Protein AF-A0A3P0N8F4-F1 (afdb_monomer_lite)

Secondary structure (DSSP, 8-state):
----------TTSTTS-GGGHHHHHTT--HHHHHHHHHHHHHHHH-SSEEEEE--HHHHHT-EEEE-------TT--S--SEEEEEEEEEEETTT--EEEEEEEEEEETTEEEEEEEEEPP--

pLDDT: mean 82.29, std 19.04, range [36.44, 97.0]

Structure (mmCIF, N/CA/C/O backbone):
data_AF-A0A3P0N8F4-F1
#
_entry.id   AF-A0A3P0N8F4-F1
#
loop_
_atom_site.group_PDB
_atom_site.id
_atom_site.type_symbol
_atom_site.label_atom_id
_atom_site.label_alt_id
_atom_site.label_comp_id
_atom_site.label_asym_id
_atom_site.label_entity_id
_atom_site.label_seq_id
_atom_site.pdbx_PDB_ins_code
_atom_site.Cartn_x
_atom_site.Cartn_y
_atom_site.Cartn_z
_atom_site.occupancy
_atom_site.B_iso_or_equiv
_atom_site.auth_seq_id
_atom_site.auth_comp_id
_atom_site.auth_asym_id
_atom_site.auth_atom_id
_atom_site.pdbx_PDB_model_num
ATOM 1 N N . MET A 1 1 ? -10.250 -33.579 39.346 1.00 36.44 1 MET A N 1
ATOM 2 C CA . MET A 1 1 ? -10.912 -32.294 39.031 1.00 36.44 1 MET A CA 1
ATOM 3 C C . MET A 1 1 ? -9.837 -31.348 38.508 1.00 36.44 1 MET A C 1
ATOM 5 O O . MET A 1 1 ? -9.049 -30.856 39.301 1.00 36.44 1 MET A O 1
ATOM 9 N N . LEU A 1 2 ? -9.708 -31.195 37.187 1.00 43.56 2 LEU A N 1
ATOM 10 C CA . LEU A 1 2 ? -8.734 -30.290 36.560 1.00 43.56 2 LEU A CA 1
ATOM 11 C C . LEU A 1 2 ? -9.508 -29.105 35.980 1.00 43.56 2 LEU A C 1
ATOM 13 O O . LEU A 1 2 ? -10.280 -29.264 35.038 1.00 43.56 2 LEU A O 1
ATOM 17 N N . LEU A 1 3 ? -9.351 -27.941 36.608 1.00 41.97 3 LEU A N 1
ATOM 18 C CA . LEU A 1 3 ? -9.922 -26.673 36.163 1.00 41.97 3 LEU A CA 1
ATOM 19 C C . LEU A 1 3 ? -9.093 -26.149 34.985 1.00 41.97 3 LEU A C 1
ATOM 21 O O . LEU A 1 3 ? -7.984 -25.655 35.173 1.00 41.97 3 LEU A O 1
ATOM 25 N N . PHE A 1 4 ? -9.632 -26.247 33.770 1.00 49.84 4 PHE A N 1
ATOM 26 C CA . PHE A 1 4 ? -9.101 -25.520 32.620 1.00 49.84 4 PHE A CA 1
ATOM 27 C C . PHE A 1 4 ? -9.556 -24.062 32.711 1.00 49.84 4 PHE A C 1
ATOM 29 O O . PHE A 1 4 ? -10.700 -23.729 32.405 1.00 49.84 4 PHE A O 1
ATOM 36 N N . ALA A 1 5 ? -8.656 -23.186 33.153 1.00 53.31 5 ALA A N 1
ATOM 37 C CA . ALA A 1 5 ? -8.848 -21.749 33.046 1.00 53.31 5 ALA A CA 1
ATOM 38 C C . ALA A 1 5 ? -8.688 -21.337 31.573 1.00 53.31 5 ALA A C 1
ATOM 40 O O . ALA A 1 5 ? -7.574 -21.201 31.066 1.00 53.31 5 ALA A O 1
ATOM 41 N N . TYR A 1 6 ? -9.807 -21.149 30.874 1.00 55.31 6 TYR A N 1
ATOM 42 C CA . TYR A 1 6 ? -9.820 -20.497 29.567 1.00 55.31 6 TYR A CA 1
ATOM 43 C C . TYR A 1 6 ? -9.608 -18.995 29.768 1.00 55.31 6 TYR A C 1
ATOM 45 O O . TYR A 1 6 ? -10.542 -18.249 30.054 1.00 55.31 6 TYR A O 1
ATOM 53 N N . ALA A 1 7 ? -8.364 -18.540 29.629 1.00 54.84 7 ALA A N 1
ATOM 54 C CA . ALA A 1 7 ? -8.082 -17.121 29.481 1.00 54.84 7 ALA A CA 1
ATOM 55 C C . ALA A 1 7 ? -8.557 -16.675 28.089 1.00 54.84 7 ALA A C 1
ATOM 57 O O . ALA A 1 7 ? -7.912 -16.959 27.080 1.00 54.84 7 ALA A O 1
ATOM 58 N N . ALA A 1 8 ? -9.692 -15.978 28.028 1.00 52.12 8 ALA A N 1
ATOM 59 C CA . ALA A 1 8 ? -10.103 -15.256 26.832 1.00 52.12 8 ALA A CA 1
ATOM 60 C C . ALA A 1 8 ? -9.140 -14.076 26.619 1.00 52.12 8 ALA A C 1
ATOM 62 O O . ALA A 1 8 ? -9.312 -12.999 27.190 1.00 52.12 8 ALA A O 1
ATOM 63 N N . ARG A 1 9 ? -8.081 -14.284 25.828 1.00 43.72 9 ARG A N 1
ATOM 64 C CA . ARG A 1 9 ? -7.256 -13.182 25.322 1.00 43.72 9 ARG A CA 1
ATOM 65 C C . ARG A 1 9 ? -8.093 -12.391 24.321 1.00 43.72 9 ARG A C 1
ATOM 67 O O . ARG A 1 9 ? -8.521 -12.926 23.304 1.00 43.72 9 ARG A O 1
ATOM 74 N N . SER A 1 10 ? -8.351 -11.123 24.634 1.00 41.72 10 SER A N 1
ATOM 75 C CA . SER A 1 10 ? -8.973 -10.182 23.704 1.00 41.72 10 SER A CA 1
ATOM 76 C C . SER A 1 10 ? -8.033 -9.973 22.513 1.00 41.72 10 SER A C 1
ATOM 78 O O . SER A 1 10 ? -6.971 -9.367 22.635 1.00 41.72 10 SER A O 1
ATOM 80 N N . SER A 1 11 ? -8.418 -10.520 21.365 1.00 51.50 11 SER A N 1
ATOM 81 C CA . SER A 1 11 ? -7.638 -10.685 20.132 1.00 51.50 11 SER A CA 1
ATOM 82 C C . SER A 1 11 ? -7.409 -9.393 19.330 1.00 51.50 11 SER A C 1
ATOM 84 O O . SER A 1 11 ? -7.201 -9.435 18.119 1.00 51.50 11 SER A O 1
ATOM 86 N N . ALA A 1 12 ? -7.457 -8.227 19.977 1.00 47.56 12 ALA A N 1
ATOM 87 C CA . ALA A 1 12 ? -7.131 -6.961 19.322 1.00 47.56 12 ALA A CA 1
ATOM 88 C C . ALA A 1 12 ? -5.614 -6.797 19.109 1.00 47.56 12 ALA A C 1
ATOM 90 O O . ALA A 1 12 ? -5.202 -6.166 18.138 1.00 47.56 12 ALA A O 1
ATOM 91 N N . ASP A 1 13 ? -4.800 -7.387 19.991 1.00 44.91 13 ASP A N 1
ATOM 92 C CA . ASP A 1 13 ? -3.338 -7.242 19.984 1.00 44.91 13 ASP A CA 1
ATOM 93 C C . ASP A 1 13 ? -2.628 -8.331 19.147 1.00 44.91 13 ASP A C 1
ATOM 95 O O . ASP A 1 13 ? -1.531 -8.107 18.647 1.00 44.91 13 ASP A O 1
ATOM 99 N N . ASP A 1 14 ? -3.295 -9.466 18.886 1.00 51.31 14 ASP A N 1
ATOM 100 C CA . ASP A 1 14 ? -2.809 -10.535 17.987 1.00 51.31 14 ASP A CA 1
ATOM 101 C C . ASP A 1 14 ? -3.002 -10.203 16.490 1.00 51.31 14 ASP A C 1
ATOM 103 O O . ASP A 1 14 ? -2.589 -10.957 15.609 1.00 51.31 14 ASP A O 1
ATOM 107 N N . ALA A 1 15 ? -3.650 -9.078 16.172 1.00 62.66 15 ALA A N 1
ATOM 108 C CA . ALA A 1 15 ? -3.966 -8.698 14.796 1.00 62.66 15 ALA A CA 1
ATOM 109 C C . ALA A 1 15 ? -2.795 -8.032 14.050 1.00 62.66 15 ALA A C 1
ATOM 111 O O . ALA A 1 15 ? -2.839 -7.942 12.822 1.00 62.66 15 ALA A O 1
ATOM 112 N N . ILE A 1 16 ? -1.778 -7.539 14.767 1.00 64.75 16 ILE A N 1
ATOM 113 C CA . ILE A 1 16 ? -0.636 -6.818 14.191 1.00 64.75 16 ILE A CA 1
ATOM 114 C C . ILE A 1 16 ? 0.594 -7.735 14.209 1.00 64.75 16 ILE A C 1
ATOM 116 O O . ILE A 1 16 ? 1.004 -8.149 15.292 1.00 64.75 16 ILE A O 1
ATOM 120 N N . PRO A 1 17 ? 1.230 -8.028 13.058 1.00 76.94 17 PRO A N 1
ATOM 121 C CA . PRO A 1 17 ? 2.432 -8.859 13.052 1.00 76.94 17 PRO A CA 1
ATOM 122 C C . PRO A 1 17 ? 3.578 -8.189 13.829 1.00 76.94 17 PRO A C 1
ATOM 124 O O . PRO A 1 17 ? 3.751 -6.970 13.737 1.00 76.94 17 PRO A O 1
ATOM 127 N N . ASP A 1 18 ? 4.366 -8.980 14.565 1.00 81.88 18 ASP A N 1
ATOM 128 C CA . ASP A 1 18 ? 5.356 -8.483 15.538 1.00 81.88 18 ASP A CA 1
ATOM 129 C C . ASP A 1 18 ? 6.338 -7.454 14.954 1.00 81.88 18 ASP A C 1
ATOM 131 O O . ASP A 1 18 ? 6.540 -6.394 15.556 1.00 81.88 18 ASP A O 1
ATOM 135 N N . ASP A 1 19 ? 6.848 -7.696 13.741 1.00 86.88 19 ASP A N 1
ATOM 136 C CA . ASP A 1 19 ? 7.768 -6.796 13.021 1.00 86.88 19 ASP A CA 1
ATOM 137 C C . ASP A 1 19 ? 7.201 -5.380 12.811 1.00 86.88 19 ASP A C 1
ATOM 139 O O . ASP A 1 19 ? 7.951 -4.422 12.624 1.00 86.88 19 ASP A O 1
ATOM 143 N N . TYR A 1 20 ? 5.878 -5.213 12.885 1.00 89.50 20 TYR A N 1
ATOM 144 C CA . TYR A 1 20 ? 5.192 -3.943 12.659 1.00 89.50 20 TYR A CA 1
ATOM 145 C C . TYR A 1 20 ? 4.589 -3.330 13.927 1.00 89.50 20 TYR A C 1
ATOM 147 O O . TYR A 1 20 ? 4.016 -2.240 13.857 1.00 89.50 20 TYR A O 1
ATOM 155 N N . ARG A 1 21 ? 4.737 -3.948 15.110 1.00 90.00 21 ARG A N 1
ATOM 156 C CA . ARG A 1 21 ? 4.195 -3.392 16.372 1.00 90.00 21 ARG A CA 1
ATOM 157 C C . ARG A 1 21 ? 4.757 -2.013 16.704 1.00 90.00 21 ARG A C 1
ATOM 159 O O . ARG A 1 21 ? 4.098 -1.211 17.365 1.00 90.00 21 ARG A O 1
ATOM 166 N N . TYR A 1 22 ? 5.949 -1.680 16.206 1.00 93.25 22 TYR A N 1
ATOM 167 C CA . TYR A 1 22 ? 6.504 -0.335 16.360 1.00 93.25 22 TYR A CA 1
ATOM 168 C C . TYR A 1 22 ? 5.642 0.748 15.693 1.00 93.25 22 TYR A C 1
ATOM 170 O O . TYR A 1 22 ? 5.548 1.849 16.233 1.00 93.25 22 TYR A O 1
ATOM 178 N N . LEU A 1 23 ? 4.957 0.431 14.590 1.00 94.88 23 LEU A N 1
ATOM 179 C CA . LEU A 1 23 ? 4.063 1.367 13.911 1.00 94.88 23 LEU A CA 1
ATOM 180 C C . LEU A 1 23 ? 2.864 1.738 14.792 1.00 94.88 23 LEU A C 1
ATOM 182 O O . LEU A 1 23 ? 2.418 2.885 14.774 1.00 94.88 23 LEU A O 1
ATOM 186 N N . ALA A 1 24 ? 2.382 0.802 15.616 1.00 93.50 24 ALA A N 1
ATOM 187 C CA . ALA A 1 24 ? 1.332 1.085 16.591 1.00 93.50 24 ALA A CA 1
ATOM 188 C C . ALA A 1 24 ? 1.815 2.077 17.663 1.00 93.50 24 ALA A C 1
ATOM 190 O O . ALA A 1 24 ? 1.083 3.000 18.013 1.00 93.50 24 ALA A O 1
ATOM 191 N N . ARG A 1 25 ? 3.076 1.962 18.114 1.00 94.19 25 ARG A N 1
ATOM 192 C CA . ARG A 1 25 ? 3.676 2.884 19.102 1.00 94.19 25 ARG A CA 1
ATOM 193 C C . ARG A 1 25 ? 3.768 4.328 18.608 1.00 94.19 25 ARG A C 1
ATOM 195 O O . ARG A 1 25 ? 3.725 5.246 19.418 1.00 94.19 25 ARG A O 1
ATOM 202 N N . ILE A 1 26 ? 3.865 4.536 17.295 1.00 94.62 26 ILE A N 1
ATOM 203 C CA . ILE A 1 26 ? 3.867 5.875 16.686 1.00 94.62 26 ILE A CA 1
ATOM 204 C C . ILE A 1 26 ? 2.479 6.314 16.188 1.00 94.62 26 ILE A C 1
ATOM 206 O O . ILE A 1 26 ? 2.381 7.300 15.467 1.00 94.62 26 ILE A O 1
ATOM 210 N N . ASN A 1 27 ? 1.403 5.630 16.594 1.00 95.38 27 ASN A N 1
ATOM 211 C CA . ASN A 1 27 ? 0.004 5.933 16.253 1.00 95.38 27 ASN A CA 1
ATOM 212 C C . ASN A 1 27 ? -0.384 5.716 14.779 1.00 95.38 27 ASN A C 1
ATOM 214 O O . ASN A 1 27 ? -1.325 6.340 14.274 1.00 95.38 27 ASN A O 1
ATOM 218 N N . VAL A 1 28 ? 0.284 4.807 14.065 1.00 95.62 28 VAL A N 1
ATOM 219 C CA . VAL A 1 28 ? -0.243 4.335 12.778 1.00 95.62 28 VAL A CA 1
ATOM 220 C C . VAL A 1 28 ? -1.483 3.481 13.039 1.00 95.62 28 VAL A C 1
ATOM 222 O O . VAL A 1 28 ? -1.499 2.598 13.892 1.00 95.62 28 VAL A O 1
ATOM 225 N N . ARG A 1 29 ? -2.551 3.737 12.278 1.00 94.06 29 ARG A N 1
ATOM 226 C CA . ARG A 1 29 ? -3.822 3.012 12.416 1.00 94.06 29 ARG A CA 1
ATOM 227 C C . ARG A 1 29 ? -3.624 1.513 12.126 1.00 94.06 29 ARG A C 1
ATOM 229 O O . ARG A 1 29 ? -3.050 1.211 11.081 1.00 94.06 29 ARG A O 1
ATOM 236 N N . PRO A 1 30 ? -4.196 0.581 12.914 1.00 92.56 30 PRO A N 1
ATOM 237 C CA . PRO A 1 30 ? -4.019 -0.864 12.705 1.00 92.56 30 PRO A CA 1
ATOM 238 C C . PRO A 1 30 ? -4.329 -1.345 11.279 1.00 92.56 30 PRO A C 1
ATOM 240 O O . PRO A 1 30 ? -3.564 -2.096 10.688 1.00 92.56 30 PRO A O 1
ATOM 243 N N . VAL A 1 31 ? -5.390 -0.820 10.656 1.00 92.12 31 VAL A N 1
ATOM 244 C CA . VAL A 1 31 ? -5.749 -1.150 9.262 1.00 92.12 31 VAL A CA 1
ATOM 245 C C . VAL A 1 31 ? -4.669 -0.752 8.241 1.00 92.12 31 VAL A C 1
ATOM 247 O O . VAL A 1 31 ? -4.529 -1.380 7.194 1.00 92.12 31 VAL A O 1
ATOM 250 N N . VAL A 1 32 ? -3.888 0.292 8.535 1.00 95.25 32 VAL A N 1
ATOM 251 C CA . VAL A 1 32 ? -2.745 0.709 7.713 1.00 95.25 32 VAL A CA 1
ATOM 252 C C . VAL A 1 32 ? -1.565 -0.226 7.953 1.00 95.25 32 VAL A C 1
ATOM 254 O O . VAL A 1 32 ? -0.917 -0.612 6.987 1.00 95.25 32 VAL A O 1
ATOM 257 N N . ILE A 1 33 ? -1.329 -0.633 9.202 1.00 95.12 33 ILE A N 1
ATOM 258 C CA . ILE A 1 33 ? -0.280 -1.597 9.555 1.00 95.12 33 ILE A CA 1
ATOM 259 C C . ILE A 1 33 ? -0.504 -2.925 8.822 1.00 95.12 33 ILE A C 1
ATOM 261 O O . ILE A 1 33 ? 0.389 -3.394 8.120 1.00 95.12 33 ILE A O 1
ATOM 265 N N . ASN A 1 34 ? -1.725 -3.461 8.879 1.00 93.56 34 ASN A N 1
ATOM 266 C CA . ASN A 1 34 ? -2.089 -4.697 8.182 1.00 93.56 34 ASN A CA 1
ATOM 267 C C . ASN A 1 34 ? -1.922 -4.565 6.663 1.00 93.56 34 ASN A C 1
ATOM 269 O O . ASN A 1 34 ? -1.439 -5.481 6.007 1.00 93.56 34 ASN A O 1
ATOM 273 N N . CYS A 1 35 ? -2.264 -3.402 6.101 1.00 94.88 35 CYS A N 1
ATOM 274 C CA . CYS A 1 35 ? -2.034 -3.120 4.687 1.00 94.88 35 CYS A CA 1
ATOM 275 C C . CYS A 1 35 ? -0.541 -3.151 4.318 1.00 94.88 35 CYS A C 1
ATOM 277 O O . CYS A 1 35 ? -0.188 -3.737 3.300 1.00 94.88 35 CYS A O 1
ATOM 279 N N . VAL A 1 36 ? 0.342 -2.558 5.129 1.00 95.50 36 VAL A N 1
ATOM 280 C CA . VAL A 1 36 ? 1.795 -2.574 4.874 1.00 95.50 36 VAL A CA 1
ATOM 281 C C . VAL A 1 36 ? 2.358 -3.988 4.978 1.00 95.50 36 VAL A C 1
ATOM 283 O O . VAL A 1 36 ? 3.061 -4.418 4.068 1.00 95.50 36 VAL A O 1
ATOM 286 N N . ALA A 1 37 ? 1.988 -4.732 6.022 1.00 94.50 37 ALA A N 1
ATOM 287 C CA . ALA A 1 37 ? 2.418 -6.117 6.188 1.00 94.50 37 ALA A CA 1
ATOM 288 C C . ALA A 1 37 ? 2.018 -6.998 4.991 1.00 94.50 37 ALA A C 1
ATOM 290 O O . ALA A 1 37 ? 2.806 -7.812 4.510 1.00 94.50 37 ALA A O 1
ATOM 291 N N . GLU A 1 38 ? 0.810 -6.804 4.459 1.00 94.69 38 GLU A N 1
ATOM 292 C CA . GLU A 1 38 ? 0.334 -7.538 3.284 1.00 94.69 38 GLU A CA 1
ATOM 293 C C . GLU A 1 38 ? 0.989 -7.079 1.979 1.00 94.69 38 GLU A C 1
ATOM 295 O O . GLU A 1 38 ? 1.252 -7.903 1.104 1.00 94.69 38 GLU A O 1
ATOM 300 N N . ILE A 1 39 ? 1.345 -5.797 1.846 1.00 95.56 39 ILE A N 1
ATOM 301 C CA . ILE A 1 39 ? 2.168 -5.326 0.723 1.00 95.56 39 ILE A CA 1
ATOM 302 C C . ILE A 1 39 ? 3.542 -6.007 0.745 1.00 95.56 39 ILE A C 1
ATOM 304 O O . ILE A 1 39 ? 3.988 -6.486 -0.298 1.00 95.56 39 ILE A O 1
ATOM 308 N N . ASP A 1 40 ? 4.189 -6.095 1.907 1.00 93.38 40 ASP A N 1
ATOM 309 C CA . ASP A 1 40 ? 5.512 -6.715 2.050 1.00 93.38 40 ASP A CA 1
ATOM 310 C C . ASP A 1 40 ? 5.483 -8.236 1.836 1.00 93.38 40 ASP A C 1
ATOM 312 O O . ASP A 1 40 ? 6.465 -8.823 1.376 1.00 93.38 40 ASP A O 1
ATOM 316 N N . ARG A 1 41 ? 4.354 -8.899 2.114 1.00 92.94 41 ARG A N 1
ATOM 317 C CA . ARG A 1 41 ? 4.131 -10.303 1.725 1.00 92.94 41 ARG A CA 1
ATOM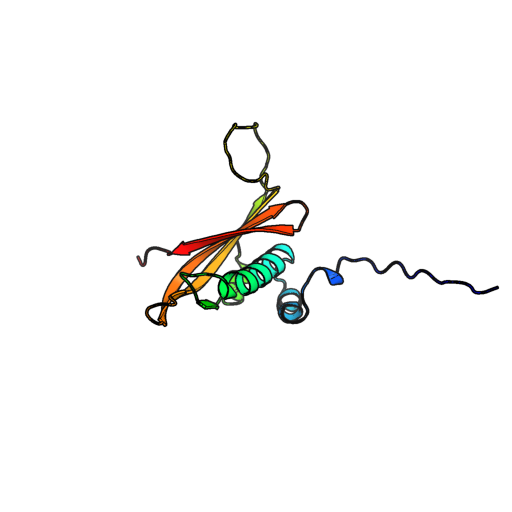 318 C C . ARG A 1 41 ? 3.933 -10.431 0.217 1.00 92.94 41 ARG A C 1
ATOM 320 O O . ARG A 1 41 ? 4.636 -11.207 -0.430 1.00 92.94 41 ARG A O 1
ATOM 327 N N . TRP A 1 42 ? 3.023 -9.640 -0.350 1.00 94.56 42 TRP A N 1
ATOM 328 C CA . TRP A 1 42 ? 2.697 -9.651 -1.778 1.00 94.56 42 TRP A CA 1
ATOM 329 C C . TRP A 1 42 ? 3.901 -9.311 -2.664 1.00 94.56 42 TRP A C 1
ATOM 331 O O . TRP A 1 42 ? 4.073 -9.888 -3.736 1.00 94.56 42 TRP A O 1
ATOM 341 N N . ILE A 1 43 ? 4.778 -8.399 -2.235 1.00 94.50 43 ILE A N 1
ATOM 342 C CA . ILE A 1 43 ? 5.900 -7.968 -3.073 1.00 94.50 43 ILE A CA 1
ATOM 343 C C . ILE A 1 43 ? 6.924 -9.079 -3.319 1.00 94.50 43 ILE A C 1
ATOM 345 O O . ILE A 1 43 ? 7.570 -9.096 -4.366 1.00 94.50 43 ILE A O 1
ATOM 349 N N . ARG A 1 44 ? 7.013 -10.060 -2.412 1.00 91.81 44 ARG A N 1
ATOM 350 C CA . ARG A 1 44 ? 7.887 -11.231 -2.574 1.00 91.81 44 ARG A CA 1
ATOM 351 C C . ARG A 1 44 ? 7.487 -12.084 -3.777 1.00 91.81 44 ARG A C 1
ATOM 353 O O . ARG A 1 44 ? 8.361 -12.663 -4.414 1.00 91.81 44 ARG A O 1
ATOM 360 N N . THR A 1 45 ? 6.197 -12.120 -4.114 1.00 92.94 45 THR A N 1
ATOM 361 C CA . THR A 1 45 ? 5.652 -12.875 -5.256 1.00 92.94 45 THR A CA 1
ATOM 362 C C . THR A 1 45 ? 5.359 -11.994 -6.474 1.00 92.94 45 THR A C 1
ATOM 364 O O . THR A 1 45 ? 4.991 -12.497 -7.535 1.00 92.94 45 THR A O 1
ATOM 367 N N . SER A 1 46 ? 5.546 -10.675 -6.367 1.00 92.94 46 SER A N 1
ATOM 368 C CA . SER A 1 46 ? 5.309 -9.743 -7.467 1.00 92.94 46 SER A CA 1
ATOM 369 C C . SER A 1 46 ? 6.356 -9.886 -8.575 1.00 92.94 46 SER A C 1
ATOM 371 O O . SER A 1 46 ? 7.565 -9.790 -8.348 1.00 92.94 46 SER A O 1
ATOM 373 N N . ALA A 1 47 ? 5.886 -10.022 -9.818 1.00 94.12 47 ALA A N 1
ATOM 374 C CA . ALA A 1 47 ? 6.753 -10.024 -10.997 1.00 94.12 47 ALA A CA 1
ATOM 375 C C . ALA A 1 47 ? 7.368 -8.640 -11.284 1.00 94.12 47 ALA A C 1
ATOM 377 O O . ALA A 1 47 ? 8.461 -8.541 -11.837 1.00 94.12 47 ALA A O 1
ATOM 378 N N . LYS A 1 48 ? 6.671 -7.555 -10.916 1.00 94.62 48 LYS A N 1
ATOM 379 C CA . LYS A 1 48 ? 7.053 -6.184 -11.294 1.00 94.62 48 LYS A CA 1
ATOM 380 C C . LYS A 1 48 ? 7.945 -5.497 -10.263 1.00 94.62 48 LYS A C 1
ATOM 382 O O . LYS A 1 48 ? 8.860 -4.765 -10.646 1.00 94.62 48 LYS A O 1
ATOM 387 N N . TYR A 1 49 ? 7.661 -5.702 -8.982 1.00 95.75 49 TYR A N 1
ATOM 388 C CA . TYR A 1 49 ? 8.365 -5.048 -7.882 1.00 95.75 49 TYR A CA 1
ATOM 389 C C . TYR A 1 49 ? 9.040 -6.089 -6.995 1.00 95.75 49 TYR A C 1
ATOM 391 O O . TYR A 1 49 ? 8.569 -7.219 -6.903 1.00 95.75 49 TYR A O 1
ATOM 399 N N . ASP A 1 50 ? 10.139 -5.712 -6.355 1.00 95.25 50 ASP A N 1
ATOM 400 C CA . ASP A 1 50 ? 10.862 -6.583 -5.422 1.00 95.25 50 ASP A CA 1
ATOM 401 C C . ASP A 1 50 ? 11.056 -5.958 -4.033 1.00 95.25 50 ASP A C 1
ATOM 403 O O . ASP A 1 50 ? 11.366 -6.672 -3.084 1.00 95.25 50 ASP A O 1
ATOM 407 N N . MET A 1 51 ? 10.833 -4.646 -3.895 1.00 95.38 51 MET A N 1
ATOM 408 C CA . MET A 1 51 ? 10.974 -3.929 -2.630 1.00 95.38 51 MET A CA 1
ATOM 409 C C . MET A 1 51 ? 9.974 -2.776 -2.509 1.00 95.38 51 MET A C 1
ATOM 411 O O . MET A 1 51 ? 9.656 -2.107 -3.497 1.00 95.38 51 MET A O 1
ATOM 415 N N . PHE A 1 52 ? 9.484 -2.540 -1.293 1.00 95.50 52 PHE A N 1
ATOM 416 C CA . PHE A 1 52 ? 8.531 -1.488 -0.951 1.00 95.50 52 PHE A CA 1
ATOM 417 C C . PHE A 1 52 ? 9.075 -0.694 0.232 1.00 95.50 52 PHE A C 1
ATOM 419 O O . PHE A 1 52 ? 9.588 -1.268 1.186 1.00 95.50 52 PHE A O 1
ATOM 426 N N . LEU A 1 53 ? 8.992 0.632 0.155 1.00 95.69 53 LEU A N 1
ATOM 427 C CA . LEU A 1 53 ? 9.466 1.523 1.204 1.00 95.69 53 LEU A CA 1
ATOM 428 C C . LEU A 1 53 ? 8.445 2.632 1.442 1.00 95.69 53 LEU A C 1
ATOM 430 O O . LEU A 1 53 ? 8.290 3.548 0.627 1.00 95.69 53 LEU A O 1
ATOM 434 N N . ALA A 1 54 ? 7.765 2.565 2.583 1.00 95.19 54 ALA A N 1
ATOM 435 C CA . ALA A 1 54 ? 6.827 3.583 3.029 1.00 95.19 54 ALA A CA 1
ATOM 436 C C . ALA A 1 54 ? 7.388 4.313 4.259 1.00 95.19 54 ALA A C 1
ATOM 438 O O . ALA A 1 54 ? 7.445 3.722 5.331 1.00 95.19 54 ALA A O 1
ATOM 439 N N . PRO A 1 55 ? 7.778 5.597 4.141 1.00 94.56 55 PRO A N 1
ATOM 440 C CA . PRO A 1 55 ? 8.210 6.377 5.297 1.00 94.56 55 PRO A CA 1
ATOM 441 C C . PRO A 1 55 ? 7.096 6.496 6.343 1.00 94.56 55 PRO A C 1
ATOM 443 O O . PRO A 1 55 ? 5.942 6.729 5.975 1.00 94.56 55 PRO A O 1
ATOM 446 N N . ASP A 1 56 ? 7.438 6.460 7.630 1.00 94.88 56 ASP A N 1
ATOM 447 C CA . ASP A 1 56 ? 6.474 6.513 8.742 1.00 94.88 56 ASP A CA 1
ATOM 448 C C . ASP A 1 56 ? 5.492 7.689 8.633 1.00 94.88 56 ASP A C 1
ATOM 450 O O . ASP A 1 56 ? 4.278 7.527 8.760 1.00 94.88 56 ASP A O 1
ATOM 454 N N . VAL A 1 57 ? 5.981 8.878 8.262 1.00 94.31 57 VAL A N 1
ATOM 455 C CA . VAL A 1 57 ? 5.139 10.071 8.042 1.00 94.31 57 VAL A CA 1
ATOM 456 C C . VAL A 1 57 ? 4.080 9.841 6.954 1.00 94.31 57 VAL A C 1
ATOM 458 O O . VAL A 1 57 ? 2.986 10.409 7.007 1.00 94.31 57 VAL A O 1
ATOM 461 N N . ARG A 1 58 ? 4.368 9.014 5.941 1.00 95.38 58 ARG A N 1
ATOM 462 C CA . ARG A 1 58 ? 3.396 8.640 4.903 1.00 95.38 58 ARG A CA 1
ATOM 463 C C . ARG A 1 58 ? 2.387 7.616 5.410 1.00 95.38 58 ARG A C 1
ATOM 465 O O . ARG A 1 58 ? 1.234 7.698 4.990 1.00 95.38 58 ARG A O 1
ATOM 472 N N . LEU A 1 59 ? 2.794 6.711 6.299 1.00 95.75 59 LEU A N 1
ATOM 473 C CA . LEU A 1 59 ? 1.903 5.748 6.953 1.00 95.75 59 LEU A CA 1
ATOM 474 C C . LEU A 1 59 ? 0.911 6.455 7.879 1.00 95.75 59 LEU A C 1
ATOM 476 O O . LEU A 1 59 ? -0.291 6.217 7.788 1.00 95.75 59 LEU A O 1
ATOM 480 N N . LEU A 1 60 ? 1.384 7.423 8.665 1.00 95.81 60 LEU A N 1
ATOM 481 C CA . LEU A 1 60 ? 0.533 8.281 9.498 1.00 95.81 60 LEU A CA 1
ATOM 482 C C . LEU A 1 60 ? -0.475 9.091 8.671 1.00 95.81 60 LEU A C 1
ATOM 484 O O . LEU A 1 60 ? -1.589 9.358 9.113 1.00 95.81 60 LEU A O 1
ATOM 488 N N . ARG A 1 61 ? -0.104 9.455 7.439 1.00 95.62 61 ARG A N 1
ATOM 489 C CA . ARG A 1 61 ? -0.953 10.195 6.490 1.00 95.62 61 ARG A CA 1
ATOM 490 C C . ARG A 1 61 ? -1.697 9.292 5.501 1.00 95.62 61 ARG A C 1
ATOM 492 O O . ARG A 1 61 ? -2.255 9.798 4.519 1.00 95.62 61 ARG A O 1
ATOM 499 N N . ALA A 1 62 ? -1.695 7.976 5.712 1.00 95.44 62 ALA A N 1
ATOM 500 C CA . ALA A 1 62 ? -2.378 7.044 4.829 1.00 95.44 62 ALA A CA 1
ATOM 501 C C . ALA A 1 62 ? -3.883 7.338 4.806 1.00 95.44 62 ALA A C 1
ATOM 503 O O . ALA A 1 62 ? -4.529 7.576 5.829 1.00 95.44 62 ALA A O 1
ATOM 504 N N . LYS A 1 63 ? -4.461 7.332 3.605 1.00 95.25 63 LYS A N 1
ATOM 505 C CA . LYS A 1 63 ? -5.886 7.613 3.430 1.00 95.25 63 LYS A CA 1
ATOM 506 C C . LYS A 1 63 ? -6.662 6.323 3.619 1.00 95.25 63 LYS A C 1
ATOM 508 O O . LYS A 1 63 ? -6.491 5.404 2.830 1.00 95.25 63 LYS A O 1
ATOM 513 N N . VAL A 1 64 ? -7.553 6.287 4.601 1.00 92.94 64 VAL A N 1
ATOM 514 C CA . VAL A 1 64 ? -8.529 5.200 4.744 1.00 92.94 64 VAL A CA 1
ATOM 515 C C . VAL A 1 64 ? -9.894 5.739 4.352 1.00 92.94 64 VAL A C 1
ATOM 517 O O . VAL A 1 64 ? -10.351 6.745 4.899 1.00 92.94 64 VAL A O 1
ATOM 520 N N . ARG A 1 65 ? -10.523 5.104 3.367 1.00 90.94 65 ARG A N 1
ATOM 521 C CA . ARG A 1 65 ? -11.858 5.445 2.879 1.00 90.94 65 ARG A CA 1
ATOM 522 C C . ARG A 1 65 ? -12.780 4.274 3.170 1.00 90.94 65 ARG A C 1
ATOM 524 O O . ARG A 1 65 ? -12.532 3.189 2.660 1.00 90.94 65 ARG A O 1
ATOM 531 N N . ALA A 1 66 ? -13.804 4.489 3.988 1.00 83.69 66 ALA A N 1
ATOM 532 C CA . ALA A 1 66 ? -14.881 3.519 4.132 1.00 83.69 66 ALA A CA 1
ATOM 533 C C . ALA A 1 66 ? -15.698 3.490 2.837 1.00 83.69 66 ALA A C 1
ATOM 535 O O . ALA A 1 66 ? -15.985 4.544 2.263 1.00 83.69 66 ALA A O 1
ATOM 536 N N . PHE A 1 67 ? -16.052 2.296 2.385 1.00 72.25 67 PHE A N 1
ATOM 537 C CA . PHE A 1 67 ? -17.057 2.114 1.361 1.00 72.25 67 PHE A CA 1
ATOM 538 C C . PHE A 1 67 ? -18.416 2.287 2.043 1.00 72.25 67 PHE A C 1
ATOM 540 O O . PHE A 1 67 ? -18.840 1.459 2.843 1.00 72.25 67 PHE A O 1
ATOM 547 N N . ARG A 1 68 ? -19.074 3.423 1.801 1.00 57.66 68 ARG A N 1
ATOM 548 C CA . ARG A 1 68 ? -20.489 3.579 2.146 1.00 57.66 68 ARG A CA 1
ATOM 549 C C . ARG A 1 68 ? -21.246 2.992 0.968 1.00 57.66 68 ARG A C 1
ATOM 551 O O . ARG A 1 68 ? -21.292 3.634 -0.076 1.00 57.66 68 ARG A O 1
ATOM 558 N N . GLY A 1 69 ? -21.708 1.751 1.106 1.00 49.94 69 GLY A N 1
ATOM 559 C CA . GLY A 1 69 ? -22.465 1.072 0.063 1.00 49.94 69 GLY A CA 1
ATOM 560 C C . GLY A 1 69 ? -23.651 1.929 -0.359 1.00 49.94 69 GLY A C 1
ATOM 561 O O . GLY A 1 69 ? -24.575 2.132 0.423 1.00 49.94 69 GLY A O 1
ATOM 562 N N . LEU A 1 70 ? -23.591 2.451 -1.579 1.00 41.59 70 LEU A N 1
ATOM 563 C CA . LEU A 1 70 ? -24.776 2.839 -2.316 1.00 41.59 70 LEU A CA 1
ATOM 564 C C . LEU A 1 70 ? -24.757 2.018 -3.602 1.00 41.59 70 LEU A C 1
ATOM 566 O O . LEU A 1 70 ? -23.913 2.237 -4.468 1.00 41.59 70 LEU A O 1
ATOM 570 N N . GLU A 1 71 ? -25.665 1.046 -3.613 1.00 42.25 71 GLU A N 1
ATOM 571 C CA . GLU A 1 71 ? -26.140 0.238 -4.736 1.00 42.25 71 GLU A CA 1
ATOM 572 C C . GLU A 1 71 ? -25.148 -0.726 -5.402 1.00 42.25 71 GLU A C 1
ATOM 574 O O . GLU A 1 71 ? -24.128 -0.363 -5.992 1.00 42.25 71 GLU A O 1
ATOM 579 N N . ASP A 1 72 ? -25.540 -2.000 -5.329 1.00 44.88 72 ASP A N 1
ATOM 580 C CA . ASP A 1 72 ? -25.031 -3.129 -6.092 1.00 44.88 72 ASP A CA 1
ATOM 581 C C . ASP A 1 72 ? -24.970 -2.791 -7.585 1.00 44.88 72 ASP A C 1
ATOM 583 O O . ASP A 1 72 ? -25.948 -2.902 -8.326 1.00 44.88 72 ASP A O 1
ATOM 587 N N . ARG A 1 73 ? -23.788 -2.388 -8.055 1.00 44.53 73 ARG A N 1
ATOM 588 C CA . ARG A 1 73 ? -23.494 -2.342 -9.485 1.00 44.53 73 ARG A CA 1
ATOM 589 C C . ARG A 1 73 ? -22.936 -3.709 -9.890 1.00 44.53 73 ARG A C 1
ATOM 591 O O . ARG A 1 73 ? -21.832 -4.052 -9.458 1.00 44.53 73 ARG A O 1
ATOM 598 N N . PRO A 1 74 ? -23.637 -4.499 -10.722 1.00 40.84 74 PRO A N 1
ATOM 599 C CA . PRO A 1 74 ? -23.118 -5.788 -11.158 1.00 40.84 74 PRO A CA 1
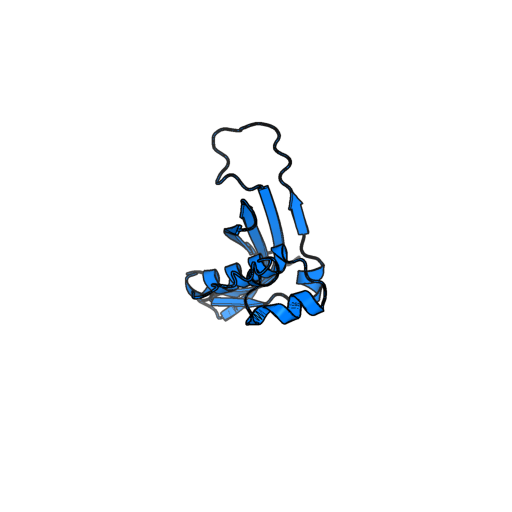ATOM 600 C C . PRO A 1 74 ? -21.839 -5.564 -11.981 1.00 40.84 74 PRO A C 1
ATOM 602 O O . PRO A 1 74 ? -21.852 -4.860 -12.990 1.00 40.84 74 PRO A O 1
ATOM 605 N N . GLY A 1 75 ? -20.719 -6.120 -11.503 1.00 48.19 75 GLY A N 1
ATOM 606 C CA . GLY A 1 75 ? -19.398 -6.052 -12.149 1.00 48.19 75 GLY A CA 1
ATOM 607 C C . GLY A 1 75 ? -18.278 -5.373 -11.343 1.00 48.19 75 GLY A C 1
ATOM 608 O O . GLY A 1 75 ? -17.152 -5.287 -11.833 1.00 48.19 75 GLY A O 1
ATOM 609 N N . SER A 1 76 ? -18.529 -4.887 -10.121 1.00 50.50 76 SER A N 1
ATOM 610 C CA . SER A 1 76 ? -17.564 -4.067 -9.371 1.00 50.50 76 SER A CA 1
ATOM 611 C C . SER A 1 76 ? -16.660 -4.838 -8.393 1.00 50.50 76 SER A C 1
ATOM 613 O O . SER A 1 76 ? -16.688 -4.563 -7.202 1.00 50.50 76 SER A O 1
ATOM 615 N N . GLY A 1 77 ? -15.805 -5.747 -8.874 1.00 55.22 77 GLY A N 1
ATOM 616 C CA . GLY A 1 77 ? -14.710 -6.325 -8.069 1.00 55.22 77 GLY A CA 1
ATOM 617 C C . GLY A 1 77 ? -15.121 -6.994 -6.737 1.00 55.22 77 GLY A C 1
ATOM 618 O O . GLY A 1 77 ? -16.302 -7.207 -6.478 1.00 55.22 77 GLY A O 1
ATOM 619 N N . PRO A 1 78 ? -14.156 -7.389 -5.886 1.00 57.28 78 PRO A N 1
ATOM 620 C CA . PRO A 1 78 ? -14.475 -7.954 -4.580 1.00 57.28 78 PRO A CA 1
ATOM 621 C C . PRO A 1 78 ? -15.135 -6.899 -3.682 1.00 57.28 78 PRO A C 1
ATOM 623 O O . PRO A 1 78 ? -14.674 -5.756 -3.620 1.00 57.28 78 PRO A O 1
ATOM 626 N N . LEU A 1 79 ? -16.196 -7.297 -2.976 1.00 67.75 79 LEU A N 1
ATOM 627 C CA . LEU A 1 79 ? -16.899 -6.466 -1.999 1.00 67.75 79 LEU A CA 1
ATOM 628 C C . LEU A 1 79 ? -15.916 -6.070 -0.881 1.00 67.75 79 LEU A C 1
ATOM 630 O O . LEU A 1 79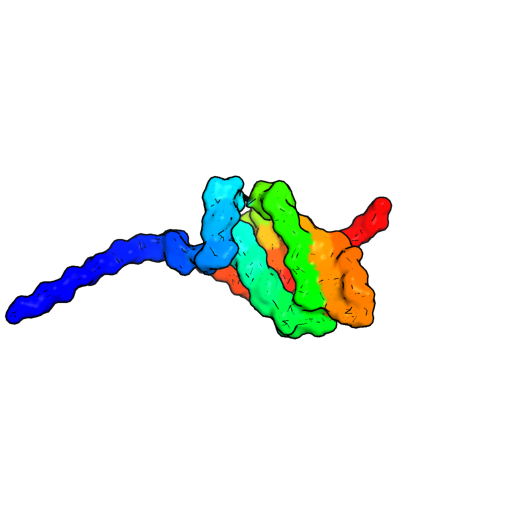 ? -15.440 -6.927 -0.139 1.00 67.75 79 LEU A O 1
ATOM 634 N N . VAL A 1 80 ? -15.571 -4.786 -0.782 1.00 77.00 80 VAL A N 1
ATOM 635 C CA . VAL A 1 80 ? -14.652 -4.259 0.240 1.00 77.00 80 VAL A CA 1
ATOM 636 C C . VAL A 1 80 ? -15.358 -3.225 1.102 1.00 77.00 80 VAL A C 1
ATOM 638 O O . VAL A 1 80 ? -16.009 -2.320 0.590 1.00 77.00 80 VAL A O 1
ATOM 641 N N . ASP A 1 81 ? -15.170 -3.315 2.415 1.00 83.00 81 ASP A N 1
ATOM 642 C CA . ASP A 1 81 ? -15.756 -2.392 3.393 1.00 83.00 81 ASP A CA 1
ATOM 643 C C . ASP A 1 81 ? -14.962 -1.085 3.465 1.00 83.00 81 ASP A C 1
ATOM 645 O O . ASP A 1 81 ? -15.480 -0.021 3.807 1.00 83.00 81 ASP A O 1
ATOM 649 N N . SER A 1 82 ? -13.661 -1.139 3.172 1.00 87.50 82 SER A N 1
ATOM 650 C CA . SER A 1 82 ? -12.825 0.054 3.106 1.00 87.50 82 SER A CA 1
ATOM 651 C C . SER A 1 82 ? -11.613 -0.131 2.204 1.00 87.50 82 SER A C 1
ATOM 653 O O . SER A 1 82 ? -11.214 -1.236 1.850 1.00 87.50 82 SER A O 1
ATOM 655 N N . THR A 1 83 ? -11.015 0.985 1.801 1.00 92.94 83 THR A N 1
ATOM 656 C CA . THR A 1 83 ? -9.753 1.013 1.066 1.00 92.94 83 THR A CA 1
ATOM 657 C C . THR A 1 83 ? -8.732 1.836 1.832 1.00 92.94 83 THR A C 1
ATOM 659 O O . THR A 1 83 ? -8.997 2.981 2.210 1.00 92.94 83 THR A O 1
ATOM 662 N N . VAL A 1 84 ? -7.533 1.286 1.997 1.00 95.56 84 VAL A N 1
ATOM 663 C CA . VAL A 1 84 ? -6.354 2.006 2.485 1.00 95.56 84 VAL A CA 1
ATOM 664 C C . VAL A 1 84 ? -5.512 2.424 1.289 1.00 95.56 84 VAL A C 1
ATOM 666 O O . VAL A 1 84 ? -5.293 1.633 0.382 1.00 95.56 84 VAL A O 1
ATOM 669 N N . THR A 1 85 ? -5.039 3.668 1.255 1.00 97.00 85 THR A N 1
ATOM 670 C CA . THR A 1 85 ? -4.071 4.155 0.267 1.00 97.00 85 THR A CA 1
ATOM 671 C C . THR A 1 85 ? -2.841 4.712 0.968 1.00 97.00 85 THR A C 1
ATOM 673 O O . THR A 1 85 ? -2.934 5.700 1.702 1.00 97.00 85 THR A O 1
ATOM 676 N N . VAL A 1 86 ? -1.686 4.121 0.673 1.00 97.00 86 VAL A N 1
ATOM 677 C CA . VAL A 1 86 ? -0.369 4.507 1.183 1.00 97.00 86 VAL A CA 1
ATOM 678 C C . VAL A 1 86 ? 0.463 5.078 0.037 1.00 97.00 86 VAL A C 1
ATOM 680 O O . VAL A 1 86 ? 0.531 4.494 -1.043 1.00 97.00 86 VAL A O 1
ATOM 683 N N . ARG A 1 87 ? 1.098 6.235 0.256 1.00 96.69 87 ARG A N 1
ATOM 684 C CA . ARG A 1 87 ? 2.107 6.774 -0.671 1.00 96.69 87 ARG A CA 1
ATOM 685 C C . ARG A 1 87 ? 3.487 6.310 -0.233 1.00 96.69 87 ARG A C 1
ATOM 687 O O . ARG A 1 87 ? 3.834 6.483 0.929 1.00 96.69 87 ARG A O 1
ATOM 694 N N . ALA A 1 88 ? 4.256 5.772 -1.162 1.00 96.31 88 ALA A N 1
ATOM 695 C CA . ALA A 1 88 ? 5.520 5.107 -0.880 1.00 96.31 88 ALA A CA 1
ATOM 696 C C . ALA A 1 88 ? 6.429 5.140 -2.114 1.00 96.31 88 ALA A C 1
ATOM 698 O O . ALA A 1 88 ? 6.070 5.725 -3.139 1.00 96.31 88 ALA A O 1
ATOM 699 N N . SER A 1 89 ? 7.576 4.484 -2.013 1.00 96.88 89 SER A N 1
ATOM 700 C CA . SER A 1 89 ? 8.420 4.131 -3.149 1.00 96.88 89 SER A CA 1
ATOM 701 C C . SER A 1 89 ? 8.439 2.615 -3.312 1.00 96.88 89 SER A C 1
ATOM 703 O O . SER A 1 89 ? 8.384 1.880 -2.328 1.00 96.88 89 SER A O 1
ATOM 705 N N . ALA A 1 90 ? 8.519 2.143 -4.549 1.00 96.62 90 ALA A N 1
ATOM 706 C CA . ALA A 1 90 ? 8.719 0.733 -4.850 1.00 96.62 90 ALA A CA 1
ATOM 707 C C . ALA A 1 90 ? 9.871 0.569 -5.832 1.00 96.62 90 ALA A C 1
ATOM 709 O O . ALA A 1 90 ? 10.053 1.396 -6.729 1.00 96.62 90 ALA A O 1
ATOM 710 N N . ARG A 1 91 ? 10.638 -0.503 -5.662 1.00 96.69 91 ARG A N 1
ATOM 711 C CA . ARG A 1 91 ? 11.755 -0.834 -6.537 1.00 96.69 91 ARG A CA 1
ATOM 712 C C . ARG A 1 91 ? 11.294 -1.777 -7.639 1.00 96.69 91 ARG A C 1
ATOM 714 O O . ARG A 1 91 ? 10.618 -2.773 -7.384 1.00 96.69 91 ARG A O 1
ATOM 721 N N . LEU A 1 92 ? 11.611 -1.425 -8.882 1.00 95.31 92 LEU A N 1
ATOM 722 C CA . LEU A 1 92 ? 11.329 -2.251 -10.050 1.00 95.31 92 LEU A CA 1
ATOM 723 C C . LEU A 1 92 ? 12.304 -3.427 -10.103 1.00 95.31 92 LEU A C 1
ATOM 725 O O . LEU A 1 92 ? 13.513 -3.215 -10.171 1.00 95.31 92 LEU A O 1
ATOM 729 N N . ARG A 1 93 ? 11.777 -4.649 -10.193 1.00 93.38 93 ARG A N 1
ATOM 730 C CA . ARG A 1 93 ? 12.584 -5.876 -10.268 1.00 93.38 93 ARG A CA 1
ATOM 731 C C . ARG A 1 93 ? 13.564 -5.896 -11.459 1.00 93.38 93 ARG A C 1
ATOM 733 O O . ARG A 1 93 ? 14.721 -6.231 -11.240 1.00 93.38 93 ARG A O 1
ATOM 740 N N . PRO A 1 94 ? 13.185 -5.497 -12.695 1.00 88.81 94 PRO A N 1
ATOM 741 C CA . PRO A 1 94 ? 14.083 -5.644 -13.848 1.00 88.81 94 PRO A CA 1
ATOM 742 C C . PRO A 1 94 ? 15.241 -4.640 -13.911 1.00 88.81 94 PRO A C 1
ATOM 744 O O . PRO A 1 94 ? 16.221 -4.889 -14.600 1.00 88.81 94 PRO A O 1
ATOM 747 N N . ARG A 1 95 ? 15.110 -3.468 -13.274 1.00 88.31 95 ARG A N 1
ATOM 748 C CA . ARG A 1 95 ? 16.072 -2.355 -13.416 1.00 88.31 95 ARG A CA 1
ATOM 749 C C . ARG A 1 95 ? 16.622 -1.840 -12.086 1.00 88.31 95 ARG A C 1
ATOM 751 O O . ARG A 1 95 ? 17.450 -0.940 -12.095 1.00 88.31 95 ARG A O 1
ATOM 758 N N . GLY A 1 96 ? 16.102 -2.312 -10.952 1.00 92.06 96 GLY A N 1
ATOM 759 C CA . GLY A 1 96 ? 16.451 -1.802 -9.623 1.00 92.06 96 GLY A CA 1
ATOM 760 C C . GLY A 1 96 ? 16.048 -0.342 -9.369 1.00 92.06 96 GLY A C 1
ATOM 761 O O . GLY A 1 96 ? 16.373 0.208 -8.321 1.00 92.06 96 GLY A O 1
ATOM 762 N N . ALA A 1 97 ? 15.345 0.303 -10.305 1.00 94.69 97 ALA A N 1
ATOM 763 C CA . ALA A 1 97 ? 14.947 1.699 -10.189 1.00 94.69 97 ALA A CA 1
ATOM 764 C C . ALA A 1 97 ? 13.829 1.868 -9.153 1.00 94.69 97 ALA A C 1
ATOM 766 O O . ALA A 1 97 ? 12.812 1.169 -9.199 1.00 94.69 97 ALA A O 1
ATOM 767 N N . TRP A 1 98 ? 14.005 2.828 -8.249 1.00 96.19 98 TRP A N 1
ATOM 768 C CA . TRP A 1 98 ? 12.978 3.245 -7.303 1.00 96.19 98 TRP A CA 1
ATOM 769 C C . TRP A 1 98 ? 12.024 4.230 -7.961 1.00 96.19 98 TRP A C 1
ATOM 771 O O . TRP A 1 98 ? 12.450 5.246 -8.505 1.00 96.19 98 TRP A O 1
ATOM 781 N N . ILE A 1 99 ? 10.727 3.946 -7.884 1.00 95.75 99 ILE A N 1
ATOM 782 C CA . ILE A 1 99 ? 9.686 4.832 -8.398 1.00 95.75 99 ILE A CA 1
ATOM 783 C C . ILE A 1 99 ? 8.673 5.168 -7.303 1.00 95.75 99 ILE A C 1
ATOM 785 O O . ILE A 1 99 ? 8.364 4.311 -6.468 1.00 95.75 99 ILE A O 1
ATOM 789 N N . PRO A 1 100 ? 8.118 6.391 -7.293 1.00 96.56 100 PRO A N 1
ATOM 790 C CA . PRO A 1 100 ? 7.045 6.731 -6.375 1.00 96.56 100 PRO A CA 1
ATOM 791 C C . PRO A 1 100 ? 5.770 5.968 -6.753 1.00 96.56 100 PRO A C 1
ATOM 793 O O . PRO A 1 100 ? 5.405 5.863 -7.926 1.00 96.56 100 PRO A O 1
ATOM 796 N N . VAL A 1 101 ? 5.057 5.456 -5.752 1.00 96.56 101 VAL A N 1
ATOM 797 C CA . VAL A 1 101 ? 3.829 4.674 -5.925 1.00 96.56 101 VAL A CA 1
ATOM 798 C C . VAL A 1 101 ? 2.735 5.087 -4.941 1.00 96.56 101 VAL A C 1
ATOM 800 O O . VAL A 1 101 ? 2.984 5.584 -3.840 1.00 96.56 101 VAL A O 1
ATOM 803 N N . ALA A 1 102 ? 1.490 4.843 -5.337 1.00 96.44 102 ALA A N 1
ATOM 804 C CA . ALA A 1 102 ? 0.361 4.708 -4.433 1.00 96.44 102 ALA A CA 1
ATOM 805 C C . ALA A 1 102 ? -0.019 3.227 -4.347 1.00 96.44 102 ALA A C 1
ATOM 807 O O . ALA A 1 102 ? -0.530 2.653 -5.314 1.00 96.44 102 ALA A O 1
ATOM 808 N N . ALA A 1 103 ? 0.224 2.630 -3.185 1.00 96.62 103 ALA A N 1
ATOM 809 C CA . ALA A 1 103 ? -0.253 1.301 -2.850 1.00 96.62 103 ALA A CA 1
ATOM 810 C C . ALA A 1 103 ? -1.666 1.397 -2.270 1.00 96.62 103 ALA A C 1
ATOM 812 O O . ALA A 1 103 ? -1.971 2.307 -1.495 1.00 96.62 103 ALA A O 1
ATOM 813 N N . LYS A 1 104 ? -2.538 0.481 -2.677 1.00 96.19 104 LYS A N 1
ATOM 814 C CA . LYS A 1 104 ? -3.924 0.386 -2.238 1.00 96.19 104 LYS A CA 1
ATOM 815 C C . LYS A 1 104 ? -4.196 -1.008 -1.703 1.00 96.19 104 LYS A C 1
ATOM 817 O O . LYS A 1 104 ? -3.915 -1.973 -2.405 1.00 96.19 104 LYS A O 1
ATOM 822 N N . CYS A 1 105 ? -4.794 -1.084 -0.521 1.00 95.38 105 CYS A N 1
ATOM 823 C CA . CYS A 1 105 ? -5.308 -2.324 0.048 1.00 95.38 105 CYS A CA 1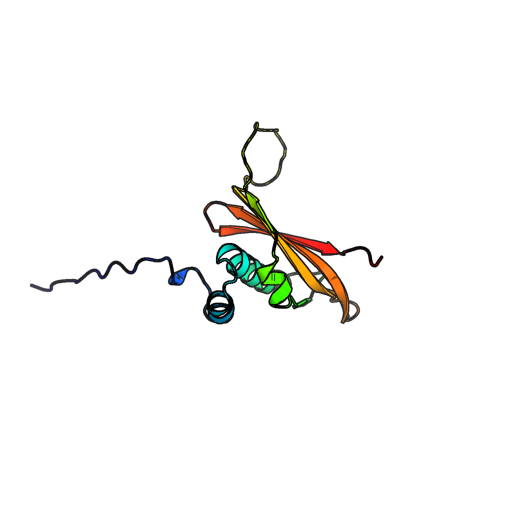
ATOM 824 C C . CYS A 1 105 ? -6.831 -2.256 0.129 1.00 95.38 105 CYS A C 1
ATOM 826 O O . CYS A 1 105 ? -7.370 -1.283 0.666 1.00 95.38 105 CYS A O 1
ATOM 828 N N . GLY A 1 106 ? -7.509 -3.269 -0.402 1.00 92.50 106 GLY A N 1
ATOM 829 C CA . GLY A 1 106 ? -8.931 -3.501 -0.165 1.00 92.50 106 GLY A CA 1
ATOM 830 C C . GLY A 1 106 ? -9.111 -4.266 1.139 1.00 92.50 106 GLY A C 1
ATOM 831 O O . GLY A 1 106 ? -8.417 -5.257 1.353 1.00 92.50 106 GLY A O 1
ATOM 832 N N . ILE A 1 107 ? -10.001 -3.793 2.007 1.00 90.56 107 ILE A N 1
ATOM 833 C CA . ILE A 1 107 ? -10.243 -4.371 3.328 1.00 90.56 107 ILE A CA 1
ATOM 834 C C . ILE A 1 107 ? -11.667 -4.914 3.384 1.00 90.56 107 ILE A C 1
ATOM 836 O O . ILE A 1 107 ? -12.606 -4.183 3.075 1.00 90.56 107 ILE A O 1
ATOM 840 N N . TRP A 1 108 ? -11.826 -6.153 3.835 1.00 87.94 108 TRP A N 1
ATOM 841 C CA . TRP A 1 108 ? -13.112 -6.787 4.114 1.00 87.94 108 TRP A CA 1
ATOM 842 C C . TRP A 1 108 ? -13.051 -7.452 5.485 1.00 87.94 108 TRP A C 1
ATOM 844 O O . TRP A 1 108 ? -12.116 -8.204 5.758 1.00 87.94 108 TRP A O 1
ATOM 854 N N . ARG A 1 109 ? -14.004 -7.140 6.371 1.00 84.94 109 ARG A N 1
ATOM 855 C CA . ARG A 1 109 ? -14.053 -7.650 7.755 1.00 84.94 109 ARG A CA 1
ATOM 856 C C . ARG A 1 109 ? -12.703 -7.572 8.483 1.00 84.94 109 ARG A C 1
ATOM 858 O O . ARG A 1 109 ? -12.273 -8.529 9.112 1.00 84.94 109 ARG A O 1
ATOM 865 N N . SER A 1 110 ? -12.019 -6.432 8.369 1.00 81.38 110 SER A N 1
ATOM 866 C CA . SER A 1 110 ? -10.686 -6.177 8.953 1.00 81.38 110 SER A CA 1
ATOM 867 C C . SER A 1 110 ? -9.505 -6.939 8.327 1.00 81.38 110 SER A C 1
ATOM 869 O O . SER A 1 110 ? -8.368 -6.739 8.757 1.00 81.38 110 SER A O 1
ATOM 871 N N . HIS A 1 111 ? -9.729 -7.729 7.275 1.00 87.44 111 HIS A N 1
ATOM 872 C CA . HIS A 1 111 ? -8.686 -8.428 6.524 1.00 87.44 111 HIS A CA 1
ATOM 873 C C . HIS A 1 111 ? -8.380 -7.730 5.202 1.00 87.44 111 HIS A C 1
ATOM 875 O O . HIS A 1 111 ? -9.274 -7.197 4.547 1.00 87.44 111 HIS A O 1
ATOM 881 N N . VAL A 1 112 ? -7.117 -7.754 4.781 1.00 91.69 112 VAL A N 1
ATOM 882 C CA . VAL A 1 112 ? -6.736 -7.308 3.437 1.00 91.69 112 VAL A CA 1
ATOM 883 C C . VAL A 1 112 ? -7.108 -8.407 2.445 1.00 91.69 112 VAL A C 1
ATOM 885 O O . VAL A 1 112 ? -6.635 -9.531 2.563 1.00 91.69 112 VAL A O 1
ATOM 888 N N . 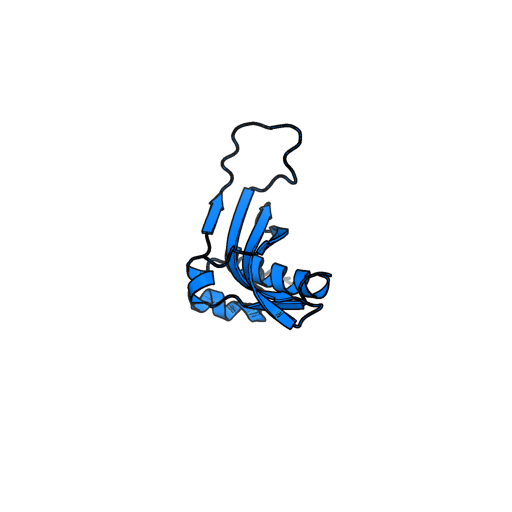VAL A 1 113 ? -7.941 -8.080 1.460 1.00 91.62 113 VAL A N 1
ATOM 889 C CA . VAL A 1 113 ? -8.397 -9.025 0.420 1.00 91.62 113 VAL A CA 1
ATOM 890 C C . VAL A 1 113 ? -7.786 -8.751 -0.951 1.00 91.62 113 VAL A C 1
ATOM 892 O O . VAL A 1 113 ? -7.977 -9.515 -1.892 1.00 91.62 113 VAL A O 1
ATOM 895 N N . GLY A 1 114 ? -7.039 -7.657 -1.088 1.00 89.94 114 GLY A N 1
ATOM 896 C CA . GLY A 1 114 ? -6.350 -7.345 -2.330 1.00 89.94 114 GLY A CA 1
ATOM 897 C C . GLY A 1 114 ? -5.384 -6.184 -2.189 1.00 89.94 114 GLY A C 1
ATOM 898 O O . GLY A 1 114 ? -5.652 -5.222 -1.467 1.00 89.94 114 GLY A O 1
ATOM 899 N N . VAL A 1 115 ? -4.279 -6.269 -2.928 1.00 94.38 115 VAL A N 1
ATOM 900 C CA . VAL A 1 115 ? -3.236 -5.245 -3.011 1.00 94.38 115 VAL A CA 1
ATOM 901 C C . VAL A 1 115 ? -3.108 -4.788 -4.459 1.00 94.38 115 VAL A C 1
ATOM 903 O O . VAL A 1 115 ? -3.042 -5.593 -5.384 1.00 94.38 115 VAL A O 1
ATOM 906 N N . ALA A 1 116 ? -3.055 -3.477 -4.667 1.00 93.69 116 ALA A N 1
ATOM 907 C CA . ALA A 1 116 ? -2.793 -2.878 -5.967 1.00 93.69 116 ALA A CA 1
ATOM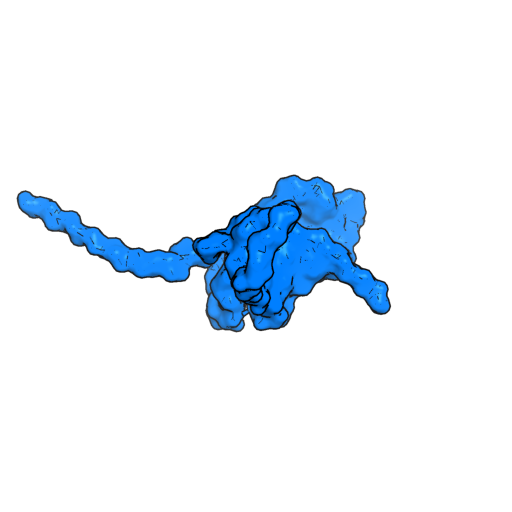 908 C C . ALA A 1 116 ? -1.775 -1.748 -5.830 1.00 93.69 116 ALA A C 1
ATOM 910 O O . ALA A 1 116 ? -1.891 -0.900 -4.949 1.00 93.69 116 ALA A O 1
ATOM 911 N N . MET A 1 117 ? -0.803 -1.683 -6.737 1.00 94.38 117 MET A N 1
ATOM 912 C CA . MET A 1 117 ? 0.254 -0.674 -6.693 1.00 94.38 117 MET A CA 1
ATOM 913 C C . MET A 1 117 ? 0.311 0.102 -8.006 1.00 94.38 117 MET A C 1
ATOM 915 O O . MET A 1 117 ? 0.525 -0.473 -9.075 1.00 94.38 117 MET A O 1
ATOM 919 N N . LYS A 1 118 ? 0.108 1.421 -7.929 1.00 93.44 118 LYS A N 1
ATOM 920 C CA . LYS A 1 118 ? 0.109 2.313 -9.095 1.00 93.44 118 LYS A CA 1
ATOM 921 C C . LYS A 1 118 ? 1.290 3.281 -9.022 1.00 93.44 118 LYS A C 1
ATOM 923 O O . LYS A 1 118 ? 1.406 3.967 -8.006 1.00 93.44 118 LYS A O 1
ATOM 928 N N . PRO A 1 119 ? 2.134 3.377 -10.066 1.00 94.62 119 PRO A N 1
ATOM 929 C CA . PRO A 1 119 ? 3.113 4.451 -10.177 1.00 94.62 119 PRO A CA 1
ATOM 930 C C . PRO A 1 119 ? 2.439 5.815 -10.051 1.00 94.62 119 PRO A C 1
ATOM 932 O O . PRO A 1 119 ? 1.354 6.036 -10.594 1.00 94.62 119 PRO A O 1
ATOM 935 N N . LEU A 1 120 ? 3.072 6.721 -9.318 1.00 92.31 120 LEU A N 1
ATOM 936 C CA . LEU A 1 120 ? 2.701 8.126 -9.320 1.00 92.31 120 LEU A CA 1
ATOM 937 C C . LEU A 1 120 ? 3.447 8.794 -10.469 1.00 92.31 120 LEU A C 1
ATOM 939 O O . LEU A 1 120 ? 4.649 8.590 -10.619 1.00 92.31 120 LEU A O 1
ATOM 943 N N . ALA A 1 121 ? 2.736 9.577 -11.280 1.00 81.56 121 ALA A N 1
ATOM 944 C CA . ALA A 1 121 ? 3.397 10.431 -12.254 1.00 81.56 121 ALA A CA 1
ATOM 945 C C . ALA A 1 121 ? 4.366 11.352 -11.501 1.00 81.56 121 ALA A C 1
ATOM 947 O O . ALA A 1 121 ? 3.968 12.015 -10.536 1.00 81.56 121 ALA A O 1
ATOM 948 N N . VAL A 1 122 ? 5.630 11.347 -11.921 1.00 62.09 122 VAL A N 1
ATOM 949 C CA . VAL A 1 122 ? 6.585 12.376 -11.518 1.00 62.09 122 VAL A CA 1
ATOM 950 C C . VAL A 1 122 ? 6.083 13.651 -12.189 1.00 62.09 122 VAL A C 1
ATOM 952 O O . VAL A 1 122 ? 5.984 13.694 -13.413 1.00 62.09 122 VAL A O 1
ATOM 955 N N . ARG A 1 123 ? 5.613 14.604 -11.383 1.00 49.84 123 ARG A N 1
ATOM 956 C CA . ARG A 1 123 ? 5.317 15.956 -11.861 1.00 49.84 123 ARG A CA 1
ATOM 957 C C . ARG A 1 123 ? 6.607 16.742 -11.955 1.00 49.84 123 ARG A C 1
ATOM 959 O O . ARG A 1 123 ? 7.458 16.517 -11.065 1.00 49.84 123 ARG A O 1
#

Radius of gyration: 17.39 Å; chains: 1; bounding box: 43×48×53 Å

Sequence (123 aa):
MLLFAYAARSSADDAIPDDYRYLARINVRPVVINCVAEIDRWIRTSAKYDMFLAPDVRLLRAKVRAFRGLEDRPGSGPLVDSTVTVRASARLRPRGAWIPVAAKCGIWRSHVVGVAMKPLAVR

Foldseek 3Di:
DDDDPPDPDPCPVVLAPPVQVVLVVVPQDSLLRLLVVVVQVVLVVDPFFNDWFADSVQSNVKDKAAPPDDDDDPPDPDDARIKIWGWTWTATPPPRDIFTWIKMFGHDPSHTPDIDIGGDPDD